Protein AF-A0A162J8T7-F1 (afdb_monomer_lite)

Radius of gyration: 15.74 Å; chains: 1; bounding box: 32×35×39 Å

Foldseek 3Di:
DDQDQPPLRDRDPDDDDDDDPPVVDPVVVLLVVLLSLCCSPCPVVVPVCCVDPPPPVDDDDPVNVQVVVLVSLCVSCPPPPVVQNVFKDKDWDDDNFKIWIWIWGHDPNDTHTSDIDIDGD

Structure (mmCIF, N/CA/C/O backbone):
data_AF-A0A162J8T7-F1
#
_entry.id   AF-A0A162J8T7-F1
#
loop_
_atom_site.group_PDB
_atom_site.id
_atom_site.type_symbol
_atom_site.label_atom_id
_atom_site.label_alt_id
_atom_site.label_comp_id
_atom_site.label_asym_id
_atom_site.label_entity_id
_atom_site.label_seq_id
_atom_site.pdbx_PDB_ins_code
_atom_site.Cartn_x
_atom_site.Cartn_y
_atom_site.Cartn_z
_atom_site.occupancy
_atom_site.B_iso_or_equiv
_atom_site.auth_seq_id
_atom_site.auth_comp_id
_atom_site.auth_asym_id
_atom_site.auth_atom_id
_atom_site.pdbx_PDB_model_num
ATOM 1 N N . MET A 1 1 ? -13.854 18.982 7.248 1.00 39.03 1 MET A N 1
ATOM 2 C CA . MET A 1 1 ? -12.559 18.592 7.843 1.00 39.03 1 MET A CA 1
ATOM 3 C C . MET A 1 1 ? -11.477 18.949 6.830 1.00 39.03 1 MET A C 1
ATOM 5 O O . MET A 1 1 ? -11.378 18.269 5.816 1.00 39.03 1 MET A O 1
ATOM 9 N N . LEU A 1 2 ? -10.790 20.082 7.022 1.00 29.25 2 LEU A N 1
ATOM 10 C CA . LEU A 1 2 ? -9.657 20.493 6.186 1.00 29.25 2 LEU A CA 1
ATOM 11 C C . LEU A 1 2 ? -8.392 19.917 6.827 1.00 29.25 2 LEU A C 1
ATOM 13 O O . LEU A 1 2 ? -8.038 20.294 7.939 1.00 29.25 2 LEU A O 1
ATOM 17 N N . PHE A 1 3 ? -7.754 18.972 6.146 1.00 40.47 3 PHE A N 1
ATOM 18 C CA . PHE A 1 3 ? -6.430 18.490 6.516 1.00 40.47 3 PHE A CA 1
ATOM 19 C C . PHE A 1 3 ? -5.404 19.418 5.868 1.00 40.47 3 PHE A C 1
ATOM 21 O O . PHE A 1 3 ? -5.411 19.564 4.646 1.00 40.47 3 PHE A O 1
ATOM 28 N N . SER A 1 4 ? -4.535 20.050 6.656 1.00 39.22 4 SER A N 1
ATOM 29 C CA . SER A 1 4 ? -3.365 20.733 6.105 1.00 39.22 4 SER A CA 1
ATOM 30 C C . SER A 1 4 ? -2.220 19.731 5.998 1.00 39.22 4 SER A C 1
ATOM 32 O O . SER A 1 4 ? -1.673 19.284 7.008 1.00 39.22 4 SER A O 1
ATOM 34 N N . LEU A 1 5 ? -1.879 19.372 4.765 1.00 40.41 5 LEU A N 1
ATOM 35 C CA . LEU A 1 5 ? -0.598 18.758 4.442 1.00 40.41 5 LEU A CA 1
ATOM 36 C C . LEU A 1 5 ? 0.463 19.848 4.590 1.00 40.41 5 LEU A C 1
ATOM 38 O O . LEU A 1 5 ? 0.293 20.939 4.042 1.00 40.41 5 LEU A O 1
ATOM 42 N N . ASN A 1 6 ? 1.519 19.590 5.360 1.00 50.16 6 ASN A N 1
ATOM 43 C CA . ASN A 1 6 ? 2.661 20.498 5.341 1.00 50.16 6 ASN A CA 1
ATOM 44 C C . ASN A 1 6 ? 3.436 20.348 4.018 1.00 50.16 6 ASN A C 1
ATOM 46 O O . ASN A 1 6 ? 3.125 19.500 3.182 1.00 50.16 6 ASN A O 1
ATOM 50 N N . GLU A 1 7 ? 4.464 21.170 3.837 1.00 40.00 7 GLU A N 1
ATOM 51 C CA . GLU A 1 7 ? 5.287 21.229 2.618 1.00 40.00 7 GLU A CA 1
ATOM 52 C C . GLU A 1 7 ? 5.992 19.899 2.288 1.00 40.00 7 GLU A C 1
ATOM 54 O O . GLU A 1 7 ? 6.374 19.662 1.145 1.00 40.00 7 GLU A O 1
ATOM 59 N N . ASN A 1 8 ? 6.097 19.004 3.275 1.00 49.69 8 ASN A N 1
ATOM 60 C CA . ASN A 1 8 ? 6.695 17.675 3.154 1.00 49.69 8 ASN A CA 1
ATOM 61 C C . ASN A 1 8 ? 5.644 16.555 3.005 1.00 49.69 8 ASN A C 1
ATOM 63 O O . ASN A 1 8 ? 5.994 15.374 2.964 1.00 49.69 8 ASN A O 1
ATOM 67 N N . GLY A 1 9 ? 4.356 16.909 2.956 1.00 44.47 9 GLY A N 1
ATOM 68 C CA . GLY A 1 9 ? 3.233 15.975 2.901 1.00 44.47 9 GLY A CA 1
ATOM 69 C C . GLY A 1 9 ? 2.874 15.331 4.245 1.00 44.47 9 GLY A C 1
ATOM 70 O O . GLY A 1 9 ? 1.883 14.607 4.323 1.00 44.47 9 GLY A O 1
ATOM 71 N N . ASP A 1 10 ? 3.613 15.601 5.319 1.00 49.94 10 ASP A N 1
ATOM 72 C CA . ASP A 1 10 ? 3.306 15.037 6.629 1.00 49.94 10 ASP A CA 1
ATOM 73 C C . ASP A 1 10 ? 2.003 15.633 7.189 1.00 49.94 10 ASP A C 1
ATOM 75 O O . ASP A 1 10 ? 1.738 16.841 7.118 1.00 49.94 10 ASP A O 1
ATOM 79 N N . LEU A 1 11 ? 1.191 14.763 7.793 1.00 50.97 11 LEU A N 1
ATOM 80 C CA . LEU A 1 11 ? 0.030 15.155 8.587 1.00 50.97 11 LEU A CA 1
ATOM 81 C C . LEU A 1 11 ? 0.519 15.845 9.865 1.00 50.97 11 LEU A C 1
ATOM 83 O O . LEU A 1 11 ? 0.992 15.194 10.798 1.00 50.97 11 LEU A O 1
ATOM 87 N N . ASN A 1 12 ? 0.416 17.172 9.904 1.00 43.66 12 ASN A N 1
ATOM 88 C CA . ASN A 1 12 ? 0.839 17.954 11.057 1.00 43.66 12 ASN A CA 1
ATOM 89 C C . ASN A 1 12 ? -0.256 17.921 12.140 1.00 43.66 12 ASN A C 1
ATOM 91 O O . ASN A 1 12 ? -1.322 18.506 11.975 1.00 43.66 12 ASN A O 1
ATOM 95 N N . LEU A 1 13 ? -0.004 17.199 13.236 1.00 50.94 13 LEU A N 1
ATOM 96 C CA . LEU A 1 13 ? -0.964 16.976 14.332 1.00 50.94 13 LEU A CA 1
ATOM 97 C C . LEU A 1 13 ? -0.728 17.878 15.558 1.00 50.94 13 LEU A C 1
ATOM 99 O O . LEU A 1 13 ? -1.272 17.610 16.628 1.00 50.94 13 LEU A O 1
ATOM 103 N N . ARG A 1 14 ? 0.092 18.933 15.457 1.00 36.78 14 ARG A N 1
ATOM 104 C CA . ARG A 1 14 ? 0.429 19.776 16.617 1.00 36.78 14 ARG A CA 1
ATOM 105 C C . ARG A 1 14 ? -0.101 21.207 16.517 1.00 36.78 14 ARG A C 1
ATOM 107 O O . ARG A 1 14 ? 0.414 22.006 15.748 1.00 36.78 14 ARG A O 1
ATOM 114 N N . GLY A 1 15 ? -1.025 21.510 17.435 1.00 42.00 15 GLY A N 1
ATOM 115 C CA . GLY A 1 15 ? -1.090 22.780 18.166 1.00 42.00 15 GLY A CA 1
ATOM 116 C C . GLY A 1 15 ? -2.038 23.845 17.614 1.00 42.00 15 GLY A C 1
ATOM 117 O O . GLY A 1 15 ? -1.677 24.587 16.714 1.00 42.00 15 GLY A O 1
ATOM 118 N N . ASN A 1 16 ? -3.194 23.995 18.269 1.00 37.38 16 ASN A N 1
ATOM 119 C CA . ASN A 1 16 ? -4.073 25.176 18.245 1.00 37.38 16 ASN A CA 1
ATOM 120 C C . ASN A 1 16 ? -4.855 25.486 16.958 1.00 37.38 16 ASN A C 1
ATOM 122 O O . ASN A 1 16 ? -4.984 26.643 16.567 1.00 37.38 16 ASN A O 1
ATOM 126 N N . ALA A 1 17 ? -5.520 24.483 16.390 1.00 37.31 17 ALA A N 1
ATOM 127 C CA . ALA A 1 17 ? -6.740 24.732 15.628 1.00 37.31 17 ALA A CA 1
ATOM 128 C C . ALA A 1 17 ? -7.846 23.801 16.134 1.00 37.31 17 ALA A C 1
ATOM 130 O O . ALA A 1 17 ? -7.774 22.584 15.977 1.00 37.31 17 ALA A O 1
ATOM 131 N N . PHE A 1 18 ? -8.844 24.393 16.791 1.00 38.41 18 PHE A N 1
ATOM 132 C CA . PHE A 1 18 ? -10.097 23.746 17.165 1.00 38.41 18 PHE A CA 1
ATOM 133 C C . PHE A 1 18 ? -10.696 22.997 15.964 1.00 38.41 18 PHE A C 1
ATOM 135 O O . PHE A 1 18 ? -11.065 23.616 14.970 1.00 38.41 18 PHE A O 1
ATOM 142 N N . SER A 1 19 ? -10.866 21.683 16.082 1.00 32.53 19 SER A N 1
ATOM 143 C CA . SER A 1 19 ? -12.158 21.054 15.794 1.00 32.53 19 SER A CA 1
ATOM 144 C C . SER A 1 19 ? -12.182 19.659 16.405 1.00 32.53 19 SER A C 1
ATOM 146 O O . SER A 1 19 ? -11.280 18.853 16.174 1.00 32.53 19 SER A O 1
ATOM 148 N N . ASP A 1 20 ? -13.208 19.414 17.210 1.00 34.66 20 ASP A N 1
ATOM 149 C CA . ASP A 1 20 ? -13.544 18.125 17.791 1.00 34.66 20 ASP A CA 1
ATOM 150 C C . ASP A 1 20 ? -13.511 17.014 16.739 1.00 34.66 20 ASP A C 1
ATOM 152 O O . ASP A 1 20 ? -14.307 16.990 15.798 1.00 34.66 20 ASP A O 1
ATOM 156 N N . ILE A 1 21 ? -12.614 16.051 16.921 1.00 43.44 21 ILE A N 1
ATOM 157 C CA . ILE A 1 21 ? -12.724 14.752 16.265 1.00 43.44 21 ILE A CA 1
ATOM 158 C C . ILE A 1 21 ? -12.732 13.698 17.361 1.00 43.44 21 ILE A C 1
ATOM 160 O O . ILE A 1 21 ? -11.762 12.983 17.587 1.00 43.44 21 ILE A O 1
ATOM 164 N N . VAL A 1 22 ? -13.879 13.577 18.021 1.00 46.88 22 VAL A N 1
ATOM 165 C CA . VAL A 1 22 ? -14.323 12.275 18.512 1.00 46.88 22 VAL A CA 1
ATOM 166 C C . VAL A 1 22 ? -15.080 11.636 17.347 1.00 46.88 22 VAL A C 1
ATOM 168 O O . VAL A 1 22 ? -16.294 11.771 17.224 1.00 46.88 22 VAL A O 1
ATOM 171 N N . LEU A 1 23 ? -14.359 10.995 16.421 1.00 47.78 23 LEU A N 1
ATOM 172 C CA . LEU A 1 23 ? -14.997 10.081 15.472 1.00 47.78 23 LEU A CA 1
ATOM 173 C C . LEU A 1 23 ? -15.309 8.809 16.260 1.00 47.78 23 LEU A C 1
ATOM 175 O O . LEU A 1 23 ? -14.424 8.002 16.523 1.00 47.78 23 LEU A O 1
ATOM 179 N N . SER A 1 24 ? -16.563 8.665 16.678 1.00 53.09 24 SER A N 1
ATOM 180 C CA . SER A 1 24 ? -17.056 7.526 17.460 1.00 53.09 24 SER A CA 1
ATOM 181 C C . SER A 1 24 ? -16.854 6.168 16.771 1.00 53.09 24 SER A C 1
ATOM 183 O O . SER A 1 24 ? -16.873 5.140 17.442 1.00 53.09 24 SER A O 1
ATOM 185 N N . ASP A 1 25 ? -16.610 6.157 15.456 1.00 72.75 25 ASP A N 1
ATOM 186 C CA . ASP A 1 25 ? -16.306 4.957 14.684 1.00 72.75 25 ASP A CA 1
ATOM 187 C C . ASP A 1 25 ? -14.797 4.840 14.397 1.00 72.75 25 ASP A C 1
ATOM 189 O O . ASP A 1 25 ? -14.219 5.502 13.518 1.00 72.75 25 ASP A O 1
ATOM 193 N N . LYS A 1 26 ? -14.153 3.962 15.171 1.00 82.00 26 LYS A N 1
ATOM 194 C CA . LYS A 1 26 ? -12.737 3.604 15.043 1.00 82.00 26 LYS A CA 1
ATOM 195 C C . LYS A 1 26 ? -12.404 3.109 13.635 1.00 82.00 26 LYS A C 1
ATOM 197 O O . LYS A 1 26 ? -11.362 3.490 13.100 1.00 82.00 26 LYS A O 1
ATOM 202 N N . ASN A 1 27 ? -13.284 2.325 13.011 1.00 83.81 27 ASN A N 1
ATOM 203 C CA . ASN A 1 27 ? -13.013 1.725 11.708 1.00 83.81 27 ASN A CA 1
ATOM 204 C C . ASN A 1 27 ? -12.955 2.796 10.617 1.00 83.81 27 ASN A C 1
ATOM 206 O O . ASN A 1 27 ? -12.009 2.834 9.825 1.00 83.81 27 ASN A O 1
ATOM 210 N N . LEU A 1 28 ? -13.909 3.731 10.634 1.00 82.88 28 LEU A N 1
ATOM 211 C CA . LEU A 1 28 ? -13.935 4.859 9.703 1.00 82.88 28 LEU A CA 1
ATOM 212 C C . LEU A 1 28 ? -12.719 5.781 9.873 1.00 82.88 28 LEU A C 1
ATOM 214 O O . LEU A 1 28 ? -12.185 6.302 8.889 1.00 82.88 28 LEU A O 1
ATOM 218 N N . THR A 1 29 ? -12.284 5.992 11.115 1.00 85.00 29 THR A N 1
ATOM 219 C CA . THR A 1 29 ? -11.102 6.807 11.425 1.00 85.00 29 THR A CA 1
ATOM 220 C C . THR A 1 29 ? -9.839 6.170 10.861 1.00 85.00 29 THR A C 1
ATOM 222 O O . THR A 1 29 ? -9.102 6.819 10.119 1.00 85.00 29 THR A O 1
ATOM 225 N N . GLU A 1 30 ? -9.627 4.884 11.138 1.00 88.06 30 GLU A N 1
ATOM 226 C CA . GLU A 1 30 ? -8.501 4.117 10.605 1.00 88.06 30 GLU A CA 1
ATOM 227 C C . GLU A 1 30 ? -8.507 4.091 9.071 1.00 88.06 30 GLU A C 1
ATOM 229 O O . GLU A 1 30 ? -7.456 4.280 8.459 1.00 88.06 30 GLU A O 1
ATOM 234 N N . TYR A 1 31 ? -9.677 3.949 8.435 1.00 88.81 31 TYR A N 1
ATOM 235 C CA . TYR A 1 31 ? -9.809 4.030 6.977 1.00 88.81 31 TYR A CA 1
ATOM 236 C C . TYR A 1 31 ? -9.344 5.378 6.425 1.00 88.81 31 TYR A C 1
ATOM 238 O O . TYR A 1 31 ? -8.501 5.429 5.525 1.00 88.81 31 TYR A O 1
ATOM 246 N N . LYS A 1 32 ? -9.854 6.483 6.982 1.00 87.56 32 LYS A N 1
ATOM 247 C CA . LYS A 1 32 ? -9.496 7.837 6.535 1.00 87.56 32 LYS A CA 1
ATOM 248 C C . LYS A 1 32 ? -8.014 8.129 6.753 1.00 87.56 32 LYS A C 1
ATOM 250 O O . LYS A 1 32 ? -7.374 8.655 5.847 1.00 87.56 32 LYS A O 1
ATOM 255 N N . MET A 1 33 ? -7.463 7.758 7.909 1.00 89.62 33 MET A N 1
ATOM 256 C CA . MET A 1 33 ? -6.035 7.925 8.191 1.00 89.62 33 MET A CA 1
ATOM 257 C C . MET A 1 33 ? -5.177 7.120 7.215 1.00 89.62 33 MET A C 1
ATOM 259 O O . MET A 1 33 ? -4.287 7.685 6.585 1.00 89.62 33 MET A O 1
ATOM 263 N N . SER A 1 34 ? -5.491 5.836 7.025 1.00 90.44 34 SER A N 1
ATOM 264 C CA . SER A 1 34 ? -4.765 4.953 6.104 1.00 90.44 34 SER A CA 1
ATOM 265 C C . SER A 1 34 ? -4.770 5.506 4.681 1.00 90.44 34 SER A C 1
ATOM 267 O O . SER A 1 34 ? -3.734 5.557 4.022 1.00 90.44 34 SER A O 1
ATOM 269 N N . LYS A 1 35 ? -5.929 5.985 4.218 1.00 91.50 35 LYS A N 1
ATOM 270 C CA . LYS A 1 35 ? -6.076 6.562 2.881 1.00 91.50 35 LYS A CA 1
ATOM 271 C C . LYS A 1 35 ? -5.227 7.817 2.712 1.00 91.50 35 LYS A C 1
ATOM 273 O O . LYS A 1 35 ? -4.509 7.929 1.722 1.00 91.50 35 LYS A O 1
ATOM 278 N N . SER A 1 36 ? -5.271 8.729 3.682 1.00 90.25 36 SER A N 1
ATOM 279 C CA . SER A 1 36 ? -4.460 9.949 3.658 1.00 90.25 36 SER A CA 1
ATOM 280 C C . SER A 1 36 ? -2.963 9.636 3.646 1.00 90.25 36 SER A C 1
ATOM 282 O O . SER A 1 36 ? -2.245 10.191 2.821 1.00 90.25 36 SER A O 1
ATOM 284 N N . ILE A 1 37 ? -2.501 8.700 4.484 1.00 90.94 37 ILE A N 1
ATOM 285 C CA . ILE A 1 37 ? -1.092 8.273 4.532 1.00 90.94 37 ILE A CA 1
ATOM 286 C C . ILE A 1 37 ? -0.644 7.734 3.168 1.00 90.94 37 ILE A C 1
ATOM 288 O O . ILE A 1 37 ? 0.359 8.190 2.617 1.00 90.94 37 ILE A O 1
ATOM 292 N N . ILE A 1 38 ? -1.398 6.796 2.588 1.00 93.00 38 ILE A N 1
ATOM 293 C CA . ILE A 1 38 ? -1.042 6.200 1.295 1.00 93.00 38 ILE A CA 1
ATOM 294 C C . ILE A 1 38 ? -1.000 7.258 0.185 1.00 93.00 38 ILE A C 1
ATOM 296 O O . ILE A 1 38 ? -0.040 7.299 -0.586 1.00 93.00 38 ILE A O 1
ATOM 300 N N . LEU A 1 39 ? -1.994 8.148 0.120 1.00 86.50 39 LEU A N 1
ATOM 301 C CA . LEU A 1 39 ? -2.027 9.215 -0.883 1.00 86.50 39 LEU A CA 1
ATOM 302 C C . LEU A 1 39 ? -0.838 10.171 -0.746 1.00 86.50 39 LEU A C 1
ATOM 304 O O . LEU A 1 39 ? -0.189 10.476 -1.746 1.00 86.50 39 LEU A O 1
ATOM 308 N N . THR A 1 40 ? -0.505 10.590 0.473 1.00 88.50 40 THR A N 1
ATOM 309 C CA . THR A 1 40 ? 0.685 11.401 0.750 1.00 88.50 40 THR A CA 1
ATOM 310 C C . THR A 1 40 ? 1.946 10.762 0.192 1.00 88.50 40 THR A C 1
ATOM 312 O O . THR A 1 40 ? 2.609 11.328 -0.681 1.00 88.50 40 THR A O 1
ATOM 315 N N . TYR A 1 41 ? 2.296 9.575 0.678 1.00 90.94 41 TYR A N 1
ATOM 316 C CA . TYR A 1 41 ? 3.643 9.068 0.453 1.00 90.94 41 TYR A CA 1
ATOM 317 C C . TYR A 1 41 ? 3.835 8.441 -0.928 1.00 90.94 41 TYR A C 1
ATOM 319 O O . TYR A 1 41 ? 4.951 8.476 -1.448 1.00 90.94 41 TYR A O 1
ATOM 327 N N . PHE A 1 42 ? 2.779 7.893 -1.536 1.00 90.00 42 PHE A N 1
ATOM 328 C CA . PHE A 1 42 ? 2.878 7.223 -2.834 1.00 90.00 42 PHE A CA 1
ATOM 329 C C . PHE A 1 42 ? 2.477 8.117 -4.015 1.00 90.00 42 PHE A C 1
ATOM 331 O O . PHE A 1 42 ? 3.040 7.948 -5.099 1.00 90.00 42 PHE A O 1
ATOM 338 N N . ILE A 1 43 ? 1.561 9.077 -3.819 1.00 88.00 43 ILE A N 1
ATOM 339 C CA . ILE A 1 43 ? 1.079 9.976 -4.883 1.00 88.00 43 ILE A CA 1
ATOM 340 C C . ILE A 1 43 ? 1.660 11.382 -4.748 1.00 88.00 43 ILE A C 1
ATOM 342 O O . ILE A 1 43 ? 2.361 11.820 -5.658 1.00 88.00 43 ILE A O 1
ATOM 346 N N . PHE A 1 44 ? 1.414 12.090 -3.640 1.00 79.75 44 PHE A N 1
ATOM 347 C CA . PHE A 1 44 ? 1.853 13.488 -3.507 1.00 79.75 44 PHE A CA 1
ATOM 348 C C . PHE A 1 44 ? 3.377 13.619 -3.520 1.00 79.75 44 PHE A C 1
ATOM 350 O O . PHE A 1 44 ? 3.916 14.454 -4.245 1.00 79.75 44 PHE A O 1
ATOM 357 N N . ASN A 1 45 ? 4.078 12.704 -2.850 1.00 88.94 45 ASN A N 1
ATOM 358 C CA . ASN A 1 45 ? 5.541 12.650 -2.879 1.00 88.94 45 ASN A CA 1
ATOM 359 C C . ASN A 1 45 ? 6.099 12.041 -4.182 1.00 88.94 45 ASN A C 1
ATOM 361 O O . ASN A 1 45 ? 7.311 11.889 -4.323 1.00 88.94 45 ASN A O 1
ATOM 365 N N . LYS A 1 46 ? 5.229 11.685 -5.143 1.00 87.94 46 LYS A N 1
ATOM 366 C CA . LYS A 1 46 ? 5.558 11.115 -6.463 1.00 87.94 46 LYS A CA 1
ATOM 367 C C . LYS A 1 46 ? 6.466 9.887 -6.413 1.00 87.94 46 LYS A C 1
ATOM 369 O O . LYS A 1 46 ? 7.158 9.589 -7.385 1.00 87.94 46 LYS A O 1
ATOM 374 N N . TRP A 1 47 ? 6.467 9.163 -5.296 1.00 91.69 47 TRP A N 1
ATOM 375 C CA . TRP A 1 47 ? 7.401 8.064 -5.079 1.00 91.69 47 TRP A CA 1
ATOM 376 C C . TRP A 1 47 ? 7.206 6.942 -6.108 1.00 91.69 47 TRP A C 1
ATOM 378 O O . TRP A 1 47 ? 8.178 6.483 -6.699 1.00 91.69 47 TRP A O 1
ATOM 388 N N . LEU A 1 48 ? 5.952 6.580 -6.415 1.00 88.19 48 LEU A N 1
ATOM 389 C CA . LEU A 1 48 ? 5.646 5.570 -7.436 1.00 88.19 48 LEU A CA 1
ATOM 390 C C . LEU A 1 48 ? 6.188 5.951 -8.822 1.00 88.19 48 LEU A C 1
ATOM 392 O O . LEU A 1 48 ? 6.746 5.115 -9.525 1.00 88.19 48 LEU A O 1
ATOM 396 N N . GLU A 1 49 ? 6.054 7.218 -9.214 1.00 85.00 49 GLU A N 1
ATOM 397 C CA . GLU A 1 49 ? 6.559 7.697 -10.504 1.00 85.00 49 GLU A CA 1
ATOM 398 C C . GLU A 1 49 ? 8.090 7.707 -10.539 1.00 85.00 49 GLU A C 1
ATOM 400 O O . GLU A 1 49 ? 8.701 7.335 -11.540 1.00 85.00 49 GLU A O 1
ATOM 405 N N . GLN A 1 50 ? 8.730 8.123 -9.447 1.00 87.25 50 GLN A N 1
ATOM 406 C CA . GLN A 1 50 ? 10.187 8.160 -9.357 1.00 87.25 50 GLN A CA 1
ATOM 407 C C . GLN A 1 50 ? 10.791 6.754 -9.426 1.00 87.25 50 GLN A C 1
ATOM 409 O O . GLN A 1 50 ? 11.701 6.520 -10.221 1.00 87.25 50 GLN A O 1
ATOM 414 N N . GLU A 1 51 ? 10.251 5.808 -8.661 1.00 86.88 51 GLU A N 1
ATOM 415 C CA . GLU A 1 51 ? 10.776 4.445 -8.619 1.00 86.88 51 GLU A CA 1
ATOM 416 C C . GLU A 1 51 ? 10.500 3.674 -9.912 1.00 86.88 51 GLU A C 1
ATOM 418 O O . GLU A 1 51 ? 11.422 3.093 -10.487 1.00 86.88 51 GLU A O 1
ATOM 423 N N . PHE A 1 52 ? 9.257 3.697 -10.404 1.00 83.62 52 PHE A N 1
ATOM 424 C CA . PHE A 1 52 ? 8.847 2.818 -11.502 1.00 83.62 52 PHE A CA 1
ATOM 425 C C . PHE A 1 52 ? 8.979 3.444 -12.896 1.00 83.62 52 PHE A C 1
ATOM 427 O O . PHE A 1 52 ? 9.251 2.718 -13.844 1.00 83.62 52 PHE A O 1
ATOM 434 N N . ILE A 1 53 ? 8.858 4.770 -13.048 1.00 78.94 53 ILE A N 1
ATOM 435 C CA . ILE A 1 53 ? 8.950 5.424 -14.372 1.00 78.94 53 ILE A CA 1
ATOM 436 C C . ILE A 1 53 ? 10.359 5.953 -14.644 1.00 78.94 53 ILE A C 1
ATOM 438 O O . ILE A 1 53 ? 10.862 5.827 -15.765 1.00 78.94 53 ILE A O 1
ATOM 442 N N . LYS A 1 54 ? 10.980 6.606 -13.651 1.00 67.31 54 LYS A N 1
ATOM 443 C CA . LYS A 1 54 ? 12.249 7.324 -13.857 1.00 67.31 54 LYS A CA 1
ATOM 444 C C . LYS A 1 54 ? 13.474 6.433 -13.690 1.00 67.31 54 LYS A C 1
ATOM 446 O O . LYS A 1 54 ? 14.402 6.556 -14.482 1.00 67.31 54 LYS A O 1
ATOM 451 N N . ASN A 1 55 ? 13.480 5.544 -12.698 1.00 60.59 55 ASN A N 1
ATOM 452 C CA . ASN A 1 55 ? 14.719 4.884 -12.293 1.00 60.59 55 ASN A CA 1
ATOM 453 C C . ASN A 1 55 ? 14.982 3.518 -12.955 1.00 60.59 55 ASN A C 1
ATOM 455 O O . ASN A 1 55 ? 16.137 3.096 -12.964 1.00 60.59 55 ASN A O 1
ATOM 459 N N . LYS A 1 56 ? 13.977 2.793 -13.485 1.00 60.72 56 LYS A N 1
ATOM 460 C CA . LYS A 1 56 ? 14.149 1.347 -13.776 1.00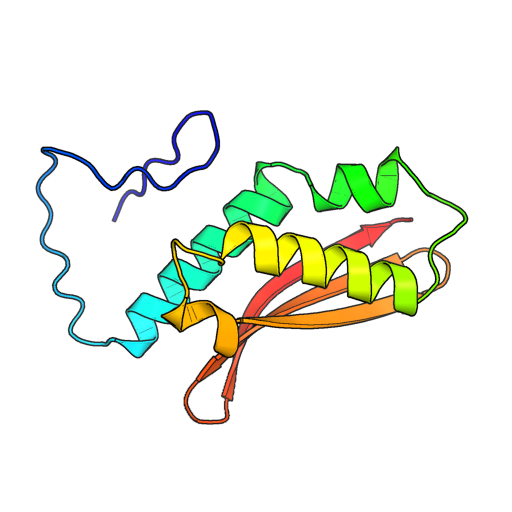 60.72 56 LYS A CA 1
ATOM 461 C C . LYS A 1 56 ? 13.215 0.741 -14.848 1.00 60.72 56 LYS A C 1
ATOM 463 O O . LYS A 1 56 ? 12.663 -0.335 -14.642 1.00 60.72 56 LYS A O 1
ATOM 468 N N . ARG A 1 57 ? 13.089 1.355 -16.032 1.00 55.91 57 ARG A N 1
ATOM 469 C CA . ARG A 1 57 ? 12.181 0.862 -17.101 1.00 55.91 57 ARG A CA 1
ATOM 470 C C . ARG A 1 57 ? 12.378 -0.602 -17.554 1.00 55.91 57 ARG A C 1
ATOM 472 O O . ARG A 1 57 ? 11.446 -1.172 -18.092 1.00 55.91 57 ARG A O 1
ATOM 479 N N . ASN A 1 58 ? 13.524 -1.247 -17.294 1.00 57.34 58 ASN A N 1
ATOM 480 C CA . ASN A 1 58 ? 13.840 -2.568 -17.872 1.00 57.34 58 ASN A CA 1
ATOM 481 C C . ASN A 1 58 ? 14.220 -3.695 -16.876 1.00 57.34 58 ASN A C 1
ATOM 483 O O . ASN A 1 58 ? 14.713 -4.725 -17.326 1.00 57.34 58 ASN A O 1
ATOM 487 N N . ILE A 1 59 ? 14.067 -3.547 -15.545 1.00 64.88 59 ILE A N 1
ATOM 488 C CA . ILE A 1 59 ? 14.620 -4.546 -14.580 1.00 64.88 59 ILE A CA 1
ATOM 489 C C . ILE A 1 59 ? 13.707 -4.843 -13.373 1.00 64.88 59 ILE A C 1
ATOM 491 O O . ILE A 1 59 ? 14.174 -5.165 -12.275 1.00 64.88 59 ILE A O 1
ATOM 495 N N . PHE A 1 60 ? 12.392 -4.728 -13.527 1.00 72.69 60 PHE A N 1
ATOM 496 C CA . PHE A 1 60 ? 11.478 -5.139 -12.464 1.00 72.69 60 PHE A CA 1
ATOM 497 C C . PHE A 1 60 ? 10.976 -6.557 -12.702 1.00 72.69 60 PHE A C 1
ATOM 499 O O . PHE A 1 60 ? 10.242 -6.815 -13.648 1.00 72.69 60 PHE A O 1
ATOM 506 N N . ASN A 1 61 ? 11.366 -7.471 -11.816 1.00 83.81 61 ASN A N 1
ATOM 507 C CA . ASN A 1 61 ? 10.628 -8.708 -11.605 1.00 83.81 61 ASN A CA 1
ATOM 508 C C . ASN A 1 61 ? 9.625 -8.494 -10.457 1.00 83.81 61 ASN A C 1
ATOM 510 O O . ASN A 1 61 ? 9.752 -7.550 -9.670 1.00 83.81 61 ASN A O 1
ATOM 514 N N . GLU A 1 62 ? 8.631 -9.372 -10.349 1.00 87.69 62 GLU A N 1
ATOM 515 C CA . GLU A 1 62 ? 7.575 -9.253 -9.336 1.00 87.69 62 GLU A CA 1
ATOM 516 C C . GLU A 1 62 ? 8.136 -9.213 -7.906 1.00 87.69 62 GLU A C 1
ATOM 518 O O . GLU A 1 62 ? 7.704 -8.399 -7.092 1.00 87.69 62 GLU A O 1
ATOM 523 N N . GLN A 1 63 ? 9.165 -10.014 -7.615 1.00 90.31 63 GLN A N 1
ATOM 524 C CA . GLN A 1 63 ? 9.811 -10.050 -6.299 1.00 90.31 63 GLN A CA 1
ATOM 525 C C . GLN A 1 63 ? 10.423 -8.696 -5.914 1.00 90.31 63 GLN A C 1
ATOM 527 O O . GLN A 1 63 ? 10.239 -8.231 -4.789 1.00 90.31 63 GLN A O 1
ATOM 532 N N . ASN A 1 64 ? 11.102 -8.033 -6.851 1.00 89.06 64 ASN A N 1
ATOM 533 C CA . ASN A 1 64 ? 11.704 -6.721 -6.640 1.00 89.06 64 ASN A CA 1
ATOM 534 C C . ASN A 1 64 ? 10.628 -5.664 -6.385 1.00 89.06 64 ASN A C 1
ATOM 536 O O . ASN A 1 64 ? 10.789 -4.849 -5.480 1.00 89.06 64 ASN A O 1
ATOM 540 N N . ILE A 1 65 ? 9.529 -5.677 -7.150 1.00 90.25 65 ILE A N 1
ATOM 541 C CA . ILE A 1 65 ? 8.403 -4.750 -6.950 1.00 90.25 65 ILE A CA 1
ATOM 542 C C . ILE A 1 65 ? 7.809 -4.949 -5.556 1.00 90.25 65 ILE A C 1
ATOM 544 O O . ILE A 1 65 ? 7.660 -3.985 -4.801 1.00 90.25 65 ILE A O 1
ATOM 548 N N . GLN A 1 66 ? 7.528 -6.203 -5.198 1.00 93.75 66 GLN A N 1
ATOM 549 C CA . GLN A 1 66 ? 6.952 -6.553 -3.909 1.00 93.75 66 GLN A CA 1
ATOM 550 C C . GLN A 1 66 ? 7.835 -6.075 -2.754 1.00 93.75 66 GLN A C 1
ATOM 552 O O . GLN A 1 66 ? 7.352 -5.368 -1.871 1.00 93.75 66 GLN A O 1
ATOM 557 N N . GLN A 1 67 ? 9.131 -6.395 -2.776 1.00 93.44 67 GLN A N 1
ATOM 558 C CA . GLN A 1 67 ? 10.067 -5.992 -1.724 1.00 93.44 67 GLN A CA 1
ATOM 559 C C . GLN A 1 67 ? 10.202 -4.471 -1.618 1.00 93.44 67 GLN A C 1
ATOM 561 O O . GLN A 1 67 ? 10.268 -3.928 -0.516 1.00 93.44 67 GLN A O 1
ATOM 566 N N . LEU A 1 68 ? 10.233 -3.769 -2.752 1.00 92.44 68 LEU A N 1
ATOM 567 C CA . LEU A 1 68 ? 10.435 -2.324 -2.798 1.00 92.44 68 LEU A CA 1
ATOM 568 C C . LEU A 1 68 ? 9.215 -1.582 -2.225 1.00 92.44 68 LEU A C 1
ATOM 570 O O . LEU A 1 68 ? 9.378 -0.693 -1.384 1.00 92.44 68 LEU A O 1
ATOM 574 N N . ILE A 1 69 ? 7.996 -1.995 -2.590 1.00 93.50 69 ILE A N 1
ATOM 575 C CA . ILE A 1 69 ? 6.759 -1.434 -2.023 1.00 93.50 69 ILE A CA 1
ATOM 576 C C . ILE A 1 69 ? 6.608 -1.821 -0.545 1.00 93.50 69 ILE A C 1
ATOM 578 O O . ILE A 1 69 ? 6.312 -0.944 0.265 1.00 93.50 69 ILE A O 1
ATOM 582 N N . GLN A 1 70 ? 6.871 -3.079 -0.162 1.00 94.81 70 GLN A N 1
ATOM 583 C CA . GLN A 1 70 ? 6.818 -3.520 1.241 1.00 94.81 70 GLN A CA 1
ATOM 584 C C . GLN A 1 70 ? 7.778 -2.721 2.123 1.00 94.81 70 GLN A C 1
ATOM 586 O O . GLN A 1 70 ? 7.367 -2.190 3.152 1.00 94.81 70 GLN A O 1
ATOM 591 N N . LYS A 1 71 ? 9.039 -2.572 1.701 1.00 94.50 71 LYS A N 1
ATOM 592 C CA . LYS A 1 71 ? 10.045 -1.797 2.437 1.00 94.50 71 LYS A CA 1
ATOM 593 C C . LYS A 1 71 ? 9.620 -0.340 2.591 1.00 94.50 71 LYS A C 1
ATOM 595 O O . LYS A 1 71 ? 9.798 0.245 3.659 1.00 94.50 71 LYS A O 1
ATOM 600 N N . ARG A 1 72 ? 9.036 0.247 1.541 1.00 94.38 72 ARG A N 1
ATOM 601 C CA . ARG A 1 72 ? 8.534 1.620 1.600 1.00 94.38 72 ARG A CA 1
ATOM 602 C C . ARG A 1 72 ? 7.359 1.748 2.561 1.00 94.38 72 ARG A C 1
ATOM 604 O O . ARG A 1 72 ? 7.387 2.634 3.408 1.00 94.38 72 ARG A O 1
ATOM 611 N N . LEU A 1 73 ? 6.367 0.868 2.452 1.00 94.06 73 LEU A N 1
ATOM 612 C CA . LEU A 1 73 ? 5.197 0.856 3.325 1.00 94.06 73 LEU A CA 1
ATOM 613 C C . LEU A 1 73 ? 5.606 0.706 4.794 1.00 94.06 73 LEU A C 1
ATOM 615 O O . LEU A 1 73 ? 5.169 1.491 5.629 1.00 94.06 73 LEU A O 1
ATOM 619 N N . PHE A 1 74 ? 6.514 -0.227 5.082 1.00 93.69 74 PHE A N 1
ATOM 620 C CA . PHE A 1 74 ? 7.083 -0.416 6.413 1.00 93.69 74 PHE A CA 1
ATOM 621 C C . PHE A 1 74 ? 7.742 0.868 6.930 1.00 93.69 74 PHE A C 1
ATOM 623 O O . PHE A 1 74 ? 7.365 1.358 7.987 1.00 93.69 74 PHE A O 1
ATOM 630 N N . SER A 1 75 ? 8.616 1.498 6.134 1.00 93.12 75 SER A N 1
ATOM 631 C CA . SER A 1 75 ? 9.302 2.741 6.533 1.00 93.12 75 SER A CA 1
ATOM 632 C C . SER A 1 75 ? 8.373 3.931 6.821 1.00 93.12 75 SER A C 1
ATOM 634 O O . SER A 1 75 ? 8.773 4.870 7.501 1.00 93.12 75 SER A O 1
ATOM 636 N N . ILE A 1 76 ? 7.156 3.926 6.266 1.00 92.06 76 ILE A N 1
ATOM 637 C CA . ILE A 1 76 ? 6.150 4.975 6.485 1.00 92.06 76 ILE A CA 1
ATOM 638 C C . ILE A 1 76 ? 5.380 4.728 7.788 1.00 92.06 76 ILE A C 1
ATOM 640 O O . ILE A 1 76 ? 5.010 5.682 8.475 1.00 92.06 76 ILE A O 1
ATOM 644 N N . LEU A 1 77 ? 5.089 3.461 8.092 1.00 90.75 77 LEU A N 1
ATOM 645 C CA . LEU A 1 77 ? 4.190 3.073 9.178 1.00 90.75 77 LEU A CA 1
ATOM 646 C C . LEU A 1 77 ? 4.920 2.792 10.495 1.00 90.75 77 LEU A C 1
ATOM 648 O O . LEU A 1 77 ? 4.358 3.076 11.553 1.00 90.75 77 LEU A O 1
ATOM 652 N N . GLU A 1 78 ? 6.150 2.284 10.435 1.00 90.12 78 GLU A N 1
ATOM 653 C CA . GLU A 1 78 ? 6.950 1.920 11.605 1.00 90.12 78 GLU A CA 1
ATOM 654 C C . GLU A 1 78 ? 7.131 3.108 12.570 1.00 90.12 78 GLU A C 1
ATOM 656 O O . GLU A 1 78 ? 7.511 4.216 12.180 1.00 90.12 78 GLU A O 1
ATOM 661 N N . GLY A 1 79 ? 6.820 2.890 13.851 1.00 79.38 79 GLY A N 1
ATOM 662 C CA . GLY A 1 79 ? 7.042 3.824 14.958 1.00 79.38 79 GLY A CA 1
ATOM 663 C C . GLY A 1 79 ? 6.032 4.973 15.069 1.00 79.38 79 GLY A C 1
ATOM 664 O O . GLY A 1 79 ? 5.941 5.603 16.123 1.00 79.38 79 GLY A O 1
ATOM 665 N N . LYS A 1 80 ? 5.257 5.260 14.012 1.00 80.25 80 LYS A N 1
ATOM 666 C CA . LYS A 1 80 ? 4.213 6.309 14.007 1.00 80.25 80 LYS A CA 1
ATOM 667 C C . LYS A 1 80 ? 2.794 5.754 13.904 1.00 80.25 80 LYS A C 1
ATOM 669 O O . LYS A 1 80 ? 1.865 6.366 14.431 1.00 80.25 80 LYS A O 1
ATOM 674 N N . TYR A 1 81 ? 2.617 4.625 13.222 1.00 84.88 81 TYR A N 1
ATOM 675 C CA . TYR A 1 81 ? 1.315 4.066 12.854 1.00 84.88 81 TYR A CA 1
ATOM 676 C C . TYR A 1 81 ? 1.272 2.539 13.027 1.00 84.88 81 TYR A C 1
ATOM 678 O O . TYR A 1 81 ? 0.644 1.840 12.230 1.00 84.88 81 TYR A O 1
ATOM 686 N N . ASP A 1 82 ? 1.910 2.007 14.073 1.00 82.25 82 ASP A N 1
ATOM 687 C CA . ASP A 1 82 ? 2.078 0.559 14.288 1.00 82.25 82 ASP A CA 1
ATOM 688 C C . ASP A 1 82 ? 0.751 -0.220 14.265 1.00 82.25 82 ASP A C 1
ATOM 690 O O . ASP A 1 82 ? 0.671 -1.326 13.730 1.00 82.25 82 ASP A O 1
ATOM 694 N N . THR A 1 83 ? -0.331 0.379 14.772 1.00 85.00 83 THR A N 1
ATOM 695 C CA . THR A 1 83 ? -1.676 -0.225 14.771 1.00 85.00 83 THR A CA 1
ATOM 696 C C . THR A 1 83 ? -2.284 -0.379 13.374 1.00 85.00 83 THR A C 1
ATOM 698 O O . THR A 1 83 ? -3.163 -1.220 13.183 1.00 85.00 83 THR A O 1
ATOM 701 N N . LEU A 1 84 ? -1.833 0.415 12.398 1.00 88.50 84 LEU A N 1
ATOM 702 C CA . LEU A 1 84 ? -2.247 0.333 10.997 1.00 88.50 84 LEU A CA 1
ATOM 703 C C . LEU A 1 84 ? -1.338 -0.592 10.181 1.00 88.50 84 LEU A C 1
ATOM 705 O O . LEU A 1 84 ? -1.752 -1.064 9.124 1.00 88.50 84 LEU A O 1
ATOM 709 N N . MET A 1 85 ? -0.130 -0.889 10.666 1.00 88.31 85 MET A N 1
ATOM 710 C CA . MET A 1 85 ? 0.872 -1.659 9.924 1.00 88.31 85 MET A CA 1
ATOM 711 C C . MET A 1 85 ? 0.413 -3.083 9.593 1.00 88.31 85 MET A C 1
ATOM 713 O O . MET A 1 85 ? 0.661 -3.566 8.495 1.00 88.31 85 MET A O 1
ATOM 717 N N . SER A 1 86 ? -0.314 -3.739 10.499 1.00 89.06 86 SER A N 1
ATOM 718 C CA . SER A 1 86 ? -0.897 -5.065 10.245 1.00 89.06 86 SER A CA 1
ATOM 719 C C . SER A 1 86 ? -2.175 -5.025 9.398 1.00 89.06 86 SER A C 1
ATOM 721 O O . SER A 1 86 ? -2.642 -6.066 8.929 1.00 89.06 86 SER A O 1
ATOM 723 N N . LYS A 1 87 ? -2.753 -3.835 9.203 1.00 93.56 87 LYS A N 1
ATOM 724 C CA . LYS A 1 87 ? -4.041 -3.643 8.531 1.00 93.56 87 LYS A CA 1
ATOM 725 C C . LYS A 1 87 ? -3.881 -3.175 7.090 1.00 93.56 87 LYS A C 1
ATOM 727 O O . LYS A 1 87 ? -4.700 -3.541 6.254 1.00 93.56 87 LYS A O 1
ATOM 732 N N . ILE A 1 88 ? -2.869 -2.368 6.786 1.00 95.38 88 ILE A N 1
ATOM 733 C CA . ILE A 1 88 ? -2.620 -1.871 5.432 1.00 95.38 88 ILE A CA 1
ATOM 734 C C . ILE A 1 88 ? -1.780 -2.886 4.665 1.00 95.38 88 ILE A C 1
ATOM 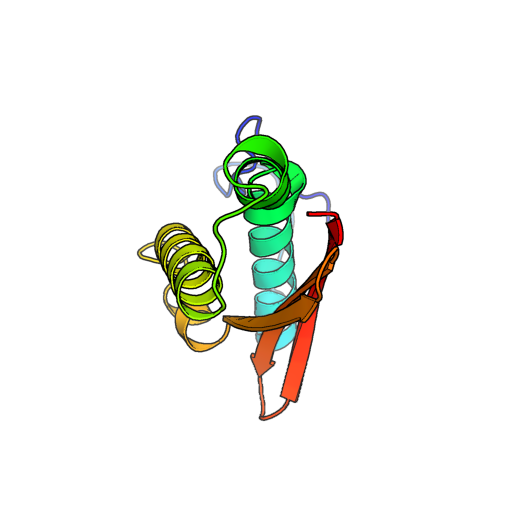736 O O . ILE A 1 88 ? -0.741 -3.335 5.137 1.00 95.38 88 ILE A O 1
ATOM 740 N N . ASP A 1 89 ? -2.219 -3.222 3.461 1.00 95.00 89 ASP A N 1
ATOM 741 C CA . ASP A 1 89 ? -1.500 -4.125 2.571 1.00 95.00 89 ASP A CA 1
ATOM 742 C C . ASP A 1 89 ? -1.749 -3.731 1.109 1.00 95.00 89 ASP A C 1
ATOM 744 O O . ASP A 1 89 ? -2.498 -2.791 0.819 1.00 95.00 89 ASP A O 1
ATOM 748 N N . PHE A 1 90 ? -1.110 -4.424 0.172 1.00 96.12 90 PHE A N 1
ATOM 749 C CA . PHE A 1 90 ? -1.251 -4.151 -1.249 1.00 96.12 90 PHE A CA 1
ATOM 750 C C . PHE A 1 90 ? -1.229 -5.418 -2.099 1.00 96.12 90 P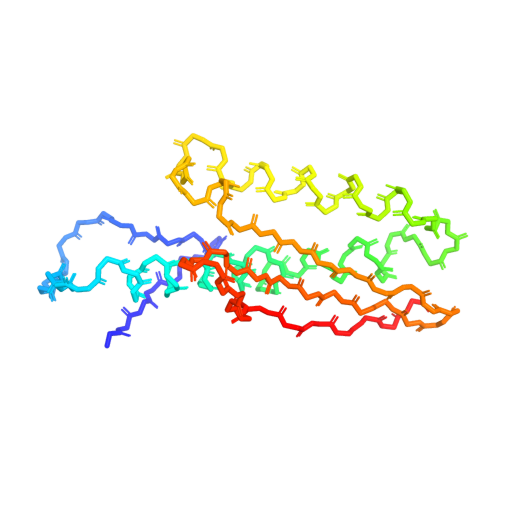HE A C 1
ATOM 752 O O . PHE A 1 90 ? -0.787 -6.487 -1.686 1.00 96.12 90 PHE A O 1
ATOM 759 N N . VAL A 1 91 ? -1.745 -5.281 -3.312 1.00 95.12 91 VAL A N 1
ATOM 760 C CA . VAL A 1 91 ? -1.571 -6.233 -4.408 1.00 95.12 91 VAL A CA 1
ATOM 761 C C . VAL A 1 91 ? -1.126 -5.461 -5.638 1.00 95.12 91 VAL A C 1
ATOM 763 O O . VAL A 1 91 ? -1.387 -4.261 -5.755 1.00 95.12 91 VAL A O 1
ATOM 766 N N . PHE A 1 92 ? -0.451 -6.135 -6.559 1.00 94.50 92 PHE A N 1
ATOM 767 C CA . PHE A 1 92 ? -0.080 -5.541 -7.832 1.00 94.50 92 PHE A CA 1
ATOM 768 C C . PHE A 1 92 ? -0.179 -6.563 -8.960 1.00 94.50 92 PHE A C 1
ATOM 770 O O . PHE A 1 92 ? -0.122 -7.767 -8.724 1.00 94.50 92 PHE A O 1
ATOM 777 N N . LEU A 1 93 ? -0.332 -6.051 -10.175 1.00 92.12 93 LEU A N 1
ATOM 778 C CA . LEU A 1 93 ? -0.281 -6.804 -11.418 1.00 92.12 93 LEU A CA 1
ATOM 779 C C . LEU A 1 93 ? 0.754 -6.143 -12.325 1.00 92.12 93 LEU A C 1
ATOM 781 O O . LEU A 1 93 ? 0.670 -4.938 -12.579 1.00 92.12 93 LEU A O 1
ATOM 785 N N . LEU A 1 94 ? 1.725 -6.932 -12.779 1.00 89.81 94 LEU A N 1
ATOM 786 C CA . LEU A 1 94 ? 2.758 -6.503 -13.711 1.00 89.81 94 LEU A CA 1
ATOM 787 C C . LEU A 1 94 ? 2.464 -7.080 -15.098 1.00 89.81 94 LEU A C 1
ATOM 789 O O . LEU A 1 94 ? 2.533 -8.285 -15.311 1.00 89.81 94 LEU A O 1
ATOM 793 N N . GLU A 1 95 ? 2.171 -6.199 -16.043 1.00 88.81 95 GLU A N 1
ATOM 794 C CA . GLU A 1 95 ? 2.033 -6.490 -17.467 1.00 88.81 95 GLU A CA 1
ATOM 795 C C . GLU A 1 95 ? 3.197 -5.846 -18.244 1.00 88.81 95 GLU A C 1
ATOM 797 O O . GLU A 1 95 ? 3.854 -4.942 -17.716 1.00 88.81 95 GLU A O 1
ATOM 802 N N . PRO A 1 96 ? 3.460 -6.241 -19.508 1.00 84.25 96 PRO A N 1
ATOM 803 C CA . PRO A 1 96 ? 4.648 -5.806 -20.251 1.00 84.25 96 PRO A CA 1
ATOM 804 C C . PRO A 1 96 ? 4.888 -4.290 -20.331 1.00 84.25 96 PRO A C 1
ATOM 806 O O . PRO A 1 96 ? 6.032 -3.869 -20.456 1.00 84.25 96 PRO A O 1
ATOM 809 N N . SER A 1 97 ? 3.836 -3.472 -20.272 1.00 85.25 97 SER A N 1
ATOM 810 C CA . SER A 1 97 ? 3.925 -2.003 -20.333 1.00 85.25 97 SER A CA 1
ATOM 811 C C . SER A 1 97 ? 3.144 -1.300 -19.220 1.00 85.25 97 SER A C 1
ATOM 813 O O . SER A 1 97 ? 2.908 -0.089 -19.290 1.00 85.25 97 SER A O 1
ATOM 815 N N . LEU A 1 98 ? 2.645 -2.052 -18.237 1.00 88.38 98 LEU A N 1
ATOM 816 C CA . LEU A 1 98 ? 1.726 -1.532 -17.233 1.00 88.38 98 LEU A CA 1
ATOM 817 C C . LEU A 1 98 ? 1.943 -2.217 -15.888 1.00 88.38 98 LEU A C 1
ATOM 819 O O . LEU A 1 98 ? 1.847 -3.431 -15.764 1.00 88.38 98 LEU A O 1
ATOM 823 N N . LEU A 1 99 ? 2.163 -1.412 -14.858 1.00 90.19 99 LEU A N 1
ATOM 824 C CA . LEU A 1 99 ? 2.129 -1.843 -13.471 1.00 90.19 99 LEU A CA 1
ATOM 825 C C . LEU A 1 99 ? 0.882 -1.260 -12.808 1.00 90.19 99 LEU A C 1
ATOM 827 O O . LEU A 1 99 ? 0.736 -0.040 -12.702 1.00 90.19 99 LEU A O 1
ATOM 831 N N . THR A 1 100 ? -0.006 -2.131 -12.341 1.00 92.62 100 THR A N 1
ATOM 832 C CA . THR A 1 100 ? -1.187 -1.745 -11.562 1.00 92.62 100 THR A CA 1
ATOM 833 C C . THR A 1 100 ? -0.958 -2.099 -10.104 1.00 92.62 100 THR A C 1
ATOM 835 O O . THR A 1 100 ? -0.638 -3.242 -9.801 1.00 92.62 100 THR A O 1
ATOM 838 N N . ILE A 1 101 ? -1.122 -1.138 -9.195 1.00 94.06 101 ILE A N 1
ATOM 839 C CA . ILE A 1 101 ? -0.942 -1.324 -7.750 1.00 94.06 101 ILE A CA 1
ATOM 840 C C . ILE A 1 101 ? -2.224 -0.905 -7.037 1.00 94.06 101 ILE A C 1
ATOM 842 O O . ILE A 1 101 ? -2.742 0.189 -7.273 1.00 94.06 101 ILE A O 1
ATOM 846 N N . VAL A 1 102 ? -2.702 -1.755 -6.129 1.00 95.69 102 VAL A N 1
ATOM 847 C CA . VAL A 1 102 ? -3.861 -1.485 -5.275 1.00 95.69 102 VAL A CA 1
ATOM 848 C C . VAL A 1 102 ? -3.461 -1.626 -3.814 1.00 95.69 102 VAL A C 1
ATOM 850 O O . VAL A 1 102 ? -3.136 -2.719 -3.357 1.00 95.69 102 VAL A O 1
ATOM 853 N N . PHE A 1 103 ? -3.534 -0.526 -3.070 1.00 95.88 103 PHE A N 1
ATOM 854 C CA . PHE A 1 103 ? -3.417 -0.510 -1.614 1.00 95.88 103 PHE A CA 1
ATOM 855 C C . PHE A 1 103 ? -4.798 -0.642 -0.983 1.00 95.88 103 PHE A C 1
ATOM 857 O O . PHE A 1 103 ? -5.757 -0.000 -1.421 1.00 95.88 103 PHE A O 1
ATOM 864 N N . TYR A 1 104 ? -4.896 -1.431 0.080 1.00 94.69 104 TYR A N 1
ATOM 865 C CA . TYR A 1 104 ? -6.146 -1.680 0.781 1.00 94.69 104 TYR A CA 1
ATOM 866 C C . TYR A 1 104 ? -5.946 -1.786 2.294 1.00 94.69 104 TYR A C 1
ATOM 868 O O . TYR A 1 104 ? -4.862 -2.097 2.783 1.00 94.69 104 TYR A O 1
ATOM 876 N N . LEU A 1 105 ? -7.023 -1.534 3.034 1.00 95.44 105 LEU A N 1
ATOM 877 C CA . LEU A 1 105 ? -7.110 -1.726 4.476 1.00 95.44 105 LEU A CA 1
ATOM 878 C C . LEU A 1 105 ? -7.915 -2.991 4.785 1.00 95.44 105 LEU A C 1
ATOM 880 O O . LEU A 1 105 ? -9.027 -3.152 4.281 1.00 95.44 105 LEU A O 1
ATOM 884 N N . LYS A 1 106 ? -7.363 -3.869 5.620 1.00 93.94 106 LYS A N 1
ATOM 885 C CA . LYS A 1 106 ? -8.013 -5.061 6.172 1.00 93.94 106 LYS A CA 1
ATOM 886 C C . LYS A 1 106 ? -8.765 -4.678 7.446 1.00 93.94 106 LYS A C 1
ATOM 888 O O . LYS A 1 106 ? -8.145 -4.271 8.428 1.00 93.94 106 LYS A O 1
ATOM 893 N N . GLN A 1 107 ? -10.086 -4.813 7.430 1.00 89.38 107 GLN A N 1
ATOM 894 C CA . GLN A 1 107 ? -10.966 -4.558 8.574 1.00 89.38 107 GLN A CA 1
ATOM 895 C C . GLN A 1 107 ? -12.163 -5.506 8.508 1.00 89.38 107 GLN A C 1
ATOM 897 O O . GLN A 1 107 ? -12.805 -5.590 7.464 1.00 89.38 107 GLN A O 1
ATOM 902 N N . ASP A 1 108 ? -12.466 -6.195 9.610 1.00 84.94 108 ASP A N 1
ATOM 903 C CA . ASP A 1 108 ? -13.628 -7.089 9.748 1.00 84.94 108 ASP A CA 1
ATOM 904 C C . ASP A 1 108 ? -13.768 -8.089 8.579 1.00 84.94 108 ASP A C 1
ATOM 906 O O . ASP A 1 108 ? -14.818 -8.182 7.943 1.00 84.94 108 ASP A O 1
ATOM 910 N N . ASP A 1 109 ? -12.662 -8.759 8.229 1.00 83.44 109 ASP A N 1
ATOM 911 C CA . ASP A 1 109 ? -12.517 -9.686 7.088 1.00 83.44 109 ASP A CA 1
ATOM 912 C C . ASP A 1 109 ? -12.798 -9.090 5.695 1.00 83.44 109 ASP A C 1
ATOM 914 O O . ASP A 1 109 ? -12.783 -9.788 4.678 1.00 83.44 109 ASP A O 1
ATOM 918 N N . LYS A 1 110 ? -12.985 -7.770 5.612 1.00 85.94 110 LYS A N 1
ATOM 919 C CA . LYS A 1 110 ? -13.170 -7.021 4.369 1.00 85.94 110 LYS A CA 1
ATOM 920 C C . LYS A 1 110 ? -11.906 -6.256 3.994 1.00 85.94 110 LYS A C 1
ATOM 922 O O . LYS A 1 110 ? -11.078 -5.893 4.832 1.00 85.94 110 LYS A O 1
ATOM 927 N N . LYS A 1 111 ? -11.774 -5.994 2.693 1.00 91.94 111 LYS A N 1
ATOM 928 C CA . LYS A 1 111 ? -10.709 -5.172 2.111 1.00 91.94 111 LYS A CA 1
ATOM 929 C C . LYS A 1 111 ? -11.308 -3.872 1.595 1.00 91.94 111 LYS A C 1
ATOM 931 O O . LYS A 1 111 ? -12.142 -3.892 0.693 1.00 91.94 111 LYS A O 1
ATOM 936 N N . TYR A 1 112 ? -10.862 -2.751 2.141 1.00 90.31 112 TYR A N 1
ATOM 937 C CA . TYR A 1 112 ? -11.300 -1.421 1.730 1.00 90.31 112 TYR A CA 1
ATOM 938 C C . TYR A 1 1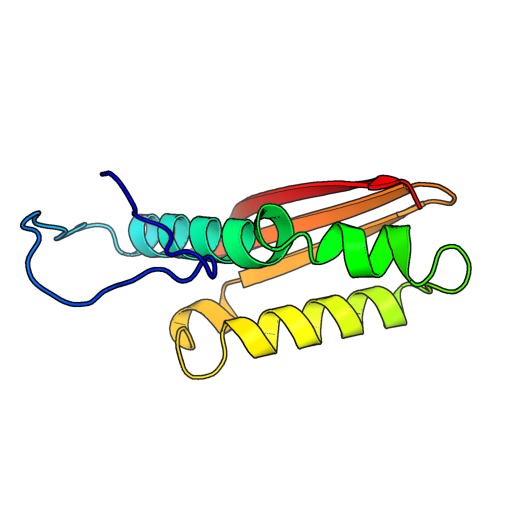12 ? -10.217 -0.762 0.884 1.00 90.31 112 TYR A C 1
ATOM 940 O O . TYR A 1 112 ? -9.098 -0.573 1.356 1.00 90.31 112 TYR A O 1
ATOM 948 N N . SER A 1 113 ? -10.540 -0.399 -0.359 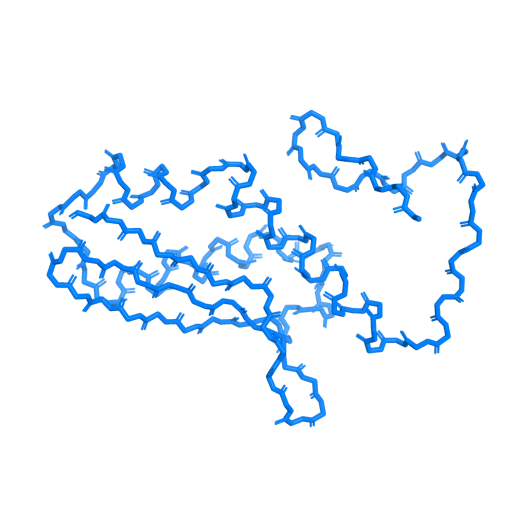1.00 92.00 113 SER A N 1
ATOM 949 C CA . SER A 1 113 ? -9.580 0.250 -1.258 1.00 92.00 113 SER A CA 1
ATOM 950 C C . SER A 1 113 ? -9.137 1.612 -0.711 1.00 92.00 113 SER A C 1
ATOM 952 O O . SER A 1 113 ? -9.961 2.465 -0.349 1.00 92.00 113 SER A O 1
ATOM 954 N N . LEU A 1 114 ? -7.819 1.801 -0.644 1.00 91.31 114 LEU A N 1
ATOM 955 C CA . LEU A 1 114 ? -7.162 3.039 -0.227 1.00 91.31 114 LEU A CA 1
ATOM 956 C C . LEU A 1 114 ? -6.687 3.830 -1.445 1.00 91.31 114 LEU A C 1
ATOM 958 O O . LEU A 1 114 ? -6.940 5.032 -1.537 1.00 91.31 114 LEU A O 1
ATOM 962 N N . LEU A 1 115 ? -6.027 3.146 -2.380 1.00 92.56 115 LEU A N 1
ATOM 963 C CA . LEU A 1 115 ? -5.485 3.714 -3.607 1.00 92.56 115 LEU A CA 1
ATOM 964 C C . LEU A 1 115 ? -5.404 2.630 -4.67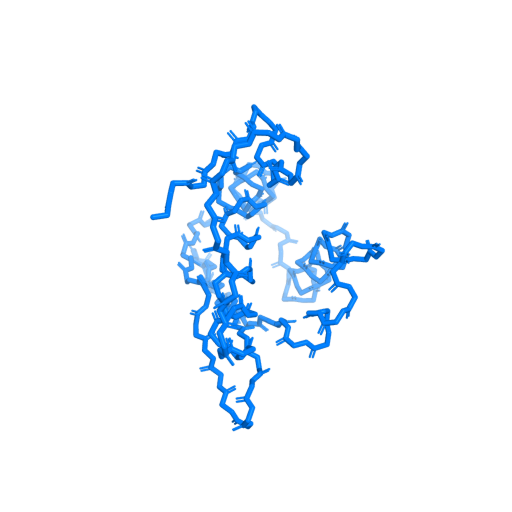6 1.00 92.56 115 LEU A C 1
ATOM 966 O O . LEU A 1 115 ? -4.853 1.564 -4.425 1.00 92.56 115 LEU A O 1
ATOM 970 N N . GLU A 1 116 ? -5.855 2.955 -5.879 1.00 93.38 116 GLU A N 1
ATOM 971 C CA . GLU A 1 116 ? -5.550 2.215 -7.098 1.00 93.38 116 GLU A CA 1
ATOM 972 C C . GLU A 1 116 ? -4.744 3.128 -8.021 1.00 93.38 116 GLU A C 1
ATOM 974 O O . GLU A 1 116 ? -5.127 4.276 -8.269 1.00 93.38 116 GLU A O 1
ATOM 979 N N . LYS A 1 117 ? -3.597 2.642 -8.496 1.00 91.94 117 LYS A N 1
ATOM 980 C CA . LYS A 1 117 ? -2.719 3.401 -9.383 1.00 91.94 117 LYS A CA 1
ATOM 981 C C . LYS A 1 117 ? -2.181 2.511 -10.490 1.00 91.94 117 LYS A C 1
ATOM 983 O O . LYS A 1 117 ? -1.565 1.483 -10.237 1.00 91.94 117 LYS A O 1
ATOM 988 N N . GLN A 1 118 ? -2.362 2.985 -11.714 1.00 91.12 118 GLN A N 1
ATOM 989 C CA . GLN A 1 118 ? -1.749 2.436 -12.912 1.00 91.12 118 GLN A CA 1
ATOM 990 C C . GLN A 1 118 ? -0.526 3.269 -13.299 1.00 91.12 118 GLN A C 1
ATOM 992 O O . GLN A 1 118 ? -0.560 4.506 -13.263 1.00 91.12 118 GLN A O 1
ATOM 997 N N . ILE A 1 119 ? 0.557 2.588 -13.655 1.00 88.69 119 ILE A N 1
ATOM 998 C CA . ILE A 1 119 ? 1.851 3.174 -13.993 1.00 88.69 119 ILE A CA 1
ATOM 999 C C . ILE A 1 119 ? 2.311 2.560 -15.309 1.00 88.69 119 ILE A C 1
ATOM 1001 O O . ILE A 1 119 ? 2.485 1.349 -15.402 1.00 88.69 119 ILE A O 1
ATOM 1005 N N . LYS A 1 120 ? 2.523 3.399 -16.324 1.00 85.75 120 LYS A N 1
ATOM 1006 C CA . LYS A 1 120 ? 3.141 2.964 -17.579 1.00 85.75 120 LYS A CA 1
ATOM 1007 C C . LYS A 1 120 ? 4.649 2.852 -17.364 1.00 85.75 120 LYS A C 1
ATOM 1009 O O . LYS A 1 120 ? 5.263 3.845 -16.963 1.00 85.75 120 LYS A O 1
ATOM 1014 N N . ILE A 1 121 ? 5.194 1.663 -17.594 1.00 77.44 121 ILE A N 1
ATOM 1015 C CA . ILE A 1 121 ? 6.614 1.321 -17.418 1.00 77.44 121 ILE A CA 1
ATOM 1016 C C . ILE A 1 121 ? 7.318 1.198 -18.767 1.00 77.44 121 ILE A C 1
ATOM 1018 O O . ILE A 1 121 ? 6.652 0.761 -19.733 1.00 77.44 121 ILE A O 1
#

Sequence (121 aa):
MLFSLNENGDLNLRGNAFSDIVLSDKNLTEYKMSKSIILTYFIFNKWLEQEFIKNKRNIFNEQNIQQLIQKRLFSILEGKYDTLMSKIDFVFLLEPSLLTIVFYLKQDDKKYSLLEKQIKI

Secondary structure (DSSP, 8-state):
----B-TTS-B---S--------S-HHHHHHHHHHHHHIIIIIIT-HHHIIIIIS-TT---HHHHHHHHHHHHHHHHTTT-HHHHTTEEEEEEEETTEEEEEEEEEETTEEEEEEEEEEE-

pLDDT: mean 78.4, std 19.58, range [29.25, 96.12]

Organism: NCBI:txid143387